Protein AF-A0A392N1N2-F1 (afdb_monomer_lite)

InterPro domains:
  IPR001563 Peptidase S10, serine carboxypeptidase [PF00450] (7-105)
  IPR001563 Peptidase S10, serine carboxypeptidase [PR00724] (65-77)
  IPR001563 Peptidase S10, serine carboxypeptidase [PR00724] (78-88)
  IPR001563 Peptidase S10, serine carboxypeptidase [PTHR11802] (6-100)
  IPR029058 Alpha/Beta hydrolase fold [G3DSA:3.40.50.1820] (6-106)
  IPR029058 Alpha/Beta hydrolase fold [SSF53474] (15-105)

Organism: NCBI:txid97028

Structure (mmCIF, N/CA/C/O backbone):
data_AF-A0A392N1N2-F1
#
_entry.id   AF-A0A392N1N2-F1
#
loop_
_atom_site.group_PDB
_atom_site.id
_atom_site.type_symbol
_atom_site.label_atom_id
_atom_site.label_alt_id
_atom_site.label_comp_id
_atom_site.label_asym_id
_atom_site.label_entity_id
_atom_site.label_seq_id
_atom_site.pdbx_PDB_ins_code
_atom_site.Cartn_x
_atom_site.Cartn_y
_atom_site.Cartn_z
_atom_site.occupancy
_atom_site.B_iso_or_equiv
_atom_site.auth_seq_id
_atom_site.auth_comp_id
_atom_site.auth_asym_id
_atom_site.auth_atom_id
_atom_site.pdbx_PDB_model_num
ATOM 1 N N . MET A 1 1 ? -1.414 -4.250 15.248 1.00 64.31 1 MET A N 1
ATOM 2 C CA . MET A 1 1 ? 0.059 -4.202 15.079 1.00 64.31 1 MET A CA 1
ATOM 3 C C . MET A 1 1 ? 0.367 -3.768 13.652 1.00 64.31 1 MET A C 1
ATOM 5 O O . MET A 1 1 ? -0.448 -4.060 12.784 1.00 64.31 1 MET A O 1
ATOM 9 N N . VAL A 1 2 ? 1.465 -3.041 13.417 1.00 73.38 2 VAL A N 1
ATOM 10 C CA . VAL A 1 2 ? 1.910 -2.658 12.061 1.00 73.38 2 VAL A CA 1
ATOM 11 C C . VAL A 1 2 ? 3.095 -3.531 11.688 1.00 73.38 2 VAL A C 1
ATOM 13 O O . VAL A 1 2 ? 4.034 -3.645 12.476 1.00 73.38 2 VAL A O 1
ATOM 16 N N . PHE A 1 3 ? 3.055 -4.129 10.505 1.00 75.62 3 PHE A N 1
ATOM 17 C CA . PHE A 1 3 ? 4.172 -4.876 9.948 1.00 75.62 3 PHE A CA 1
ATOM 18 C C . PHE A 1 3 ? 4.642 -4.191 8.671 1.00 75.62 3 PHE A C 1
ATOM 20 O O . PHE A 1 3 ? 3.837 -3.854 7.804 1.00 75.62 3 PHE A O 1
ATOM 27 N N . VAL A 1 4 ? 5.954 -4.000 8.579 1.00 79.00 4 VAL A N 1
ATOM 28 C CA . VAL A 1 4 ? 6.637 -3.464 7.403 1.00 79.00 4 VAL A CA 1
ATOM 29 C C . VAL A 1 4 ? 7.523 -4.569 6.873 1.00 79.00 4 VAL A C 1
ATOM 31 O O . VAL A 1 4 ? 8.387 -5.060 7.605 1.00 79.00 4 VAL A O 1
ATOM 34 N N . VAL A 1 5 ? 7.292 -5.004 5.641 1.00 75.62 5 VAL A N 1
ATOM 35 C CA . VAL A 1 5 ? 8.001 -6.159 5.093 1.00 75.62 5 VAL A CA 1
ATOM 36 C C . VAL A 1 5 ? 8.214 -5.969 3.589 1.00 75.62 5 VAL A C 1
ATOM 38 O O . VAL A 1 5 ? 7.482 -5.248 2.919 1.00 75.62 5 VAL A O 1
ATOM 41 N N . TYR A 1 6 ? 9.255 -6.616 3.069 1.00 73.81 6 TYR A N 1
ATOM 42 C CA . TYR A 1 6 ? 9.487 -6.771 1.637 1.00 73.81 6 TYR A CA 1
ATOM 43 C C . TYR A 1 6 ? 9.253 -8.230 1.246 1.00 73.81 6 TYR A C 1
ATOM 45 O O . TYR A 1 6 ? 9.794 -9.129 1.895 1.00 73.81 6 TYR A O 1
ATOM 53 N N . VAL A 1 7 ? 8.505 -8.474 0.170 1.00 77.31 7 VAL A N 1
ATOM 54 C CA . VAL A 1 7 ? 8.373 -9.800 -0.450 1.00 77.31 7 VAL A CA 1
ATOM 55 C C . VAL A 1 7 ? 9.220 -9.820 -1.713 1.00 77.31 7 VAL A C 1
ATOM 57 O O . VAL A 1 7 ? 9.217 -8.889 -2.516 1.00 77.31 7 VAL A O 1
ATOM 60 N N . ARG A 1 8 ? 9.983 -10.899 -1.880 1.00 72.12 8 ARG A N 1
ATOM 61 C CA . ARG A 1 8 ? 10.741 -11.148 -3.102 1.00 72.12 8 ARG A CA 1
ATOM 62 C C . ARG A 1 8 ? 9.843 -11.846 -4.119 1.00 72.12 8 ARG A C 1
ATOM 64 O O . ARG A 1 8 ? 9.326 -12.919 -3.816 1.00 72.12 8 ARG A O 1
ATOM 71 N N . VAL A 1 9 ? 9.748 -11.294 -5.326 1.00 72.25 9 VAL A N 1
ATOM 72 C CA . VAL A 1 9 ? 9.107 -11.971 -6.462 1.00 72.25 9 VAL A CA 1
ATOM 73 C C . VAL A 1 9 ? 10.062 -13.066 -6.942 1.00 72.25 9 VAL A C 1
ATOM 75 O O . VAL A 1 9 ? 11.209 -12.796 -7.296 1.00 72.25 9 VAL A O 1
ATOM 78 N N . LEU A 1 10 ? 9.643 -14.332 -6.841 1.00 58.34 10 LEU A N 1
ATOM 79 C CA . LEU A 1 10 ? 10.546 -15.498 -6.840 1.00 58.34 10 LEU A CA 1
ATOM 80 C C . LEU A 1 10 ? 11.343 -15.693 -8.141 1.00 58.34 10 LEU A C 1
ATOM 82 O O . LEU A 1 10 ? 12.411 -16.308 -8.104 1.00 58.34 10 LEU A O 1
ATOM 86 N N . VAL A 1 11 ? 10.856 -15.156 -9.259 1.00 60.34 11 VAL A N 1
ATOM 87 C CA . VAL A 1 11 ? 11.490 -15.275 -10.583 1.00 60.34 11 VAL A CA 1
ATOM 88 C C . VAL A 1 11 ? 12.406 -14.078 -10.890 1.00 60.34 11 VAL A C 1
ATOM 90 O O . VAL A 1 11 ? 13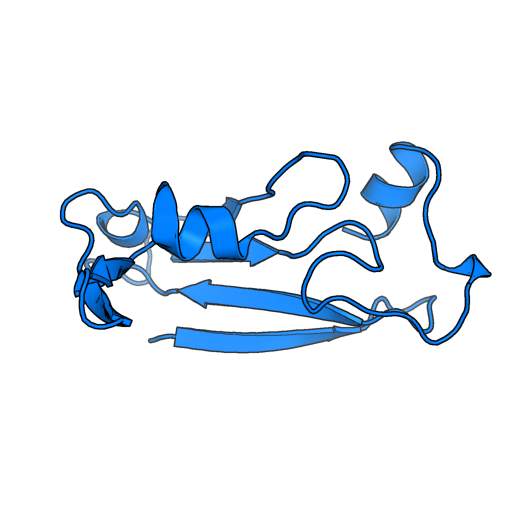.234 -14.143 -11.796 1.00 60.34 11 VAL A O 1
ATOM 93 N N . GLU A 1 12 ? 12.349 -13.019 -10.079 1.00 62.94 12 GLU A N 1
ATOM 94 C CA . GLU A 1 12 ? 12.896 -11.706 -10.422 1.00 62.94 12 GLU A CA 1
ATOM 95 C C . GLU A 1 12 ? 13.924 -11.206 -9.403 1.00 62.94 12 GLU A C 1
ATOM 97 O O . GLU A 1 12 ? 14.098 -11.744 -8.295 1.00 62.94 12 GLU A O 1
ATOM 102 N N . ARG A 1 13 ? 14.653 -10.149 -9.778 1.00 81.06 13 ARG A N 1
ATOM 103 C CA . ARG A 1 13 ? 15.456 -9.364 -8.827 1.00 81.06 13 ARG A CA 1
ATOM 104 C C . ARG A 1 13 ? 14.647 -8.197 -8.258 1.00 81.06 13 ARG A C 1
ATOM 106 O O . ARG A 1 13 ? 15.230 -7.297 -7.650 1.00 81.06 13 ARG A O 1
ATOM 113 N N . CYS A 1 14 ? 13.328 -8.268 -8.412 1.00 85.25 14 CYS A N 1
ATOM 114 C CA . CYS A 1 14 ? 12.341 -7.390 -7.822 1.00 85.25 14 CYS A CA 1
ATOM 115 C C . CYS A 1 14 ? 12.070 -7.731 -6.345 1.00 85.25 14 CYS A C 1
ATOM 117 O O . CYS A 1 14 ? 12.015 -8.897 -5.926 1.00 85.25 14 CYS A O 1
ATOM 119 N N . ARG A 1 15 ? 11.889 -6.681 -5.543 1.00 90.69 15 ARG A N 1
ATOM 120 C CA . ARG A 1 15 ? 11.345 -6.734 -4.187 1.00 90.69 15 ARG A CA 1
ATOM 121 C C . ARG A 1 15 ? 10.163 -5.780 -4.095 1.00 90.69 15 ARG A C 1
ATOM 123 O O . ARG A 1 15 ? 10.342 -4.573 -4.258 1.00 90.69 15 ARG A O 1
ATOM 130 N N . MET A 1 16 ? 8.997 -6.329 -3.773 1.00 91.81 16 MET A N 1
ATOM 131 C CA . MET A 1 16 ? 7.795 -5.549 -3.514 1.00 91.81 16 MET A CA 1
ATOM 132 C C . MET A 1 16 ? 7.727 -5.145 -2.047 1.00 91.81 16 MET A C 1
ATOM 134 O O . MET A 1 16 ? 7.946 -5.967 -1.150 1.00 91.81 16 MET A O 1
ATOM 138 N N . PHE A 1 17 ? 7.434 -3.874 -1.813 1.00 94.06 17 PHE A N 1
ATOM 139 C CA . PHE A 1 17 ? 7.184 -3.315 -0.499 1.00 94.06 17 PHE A CA 1
ATOM 140 C C . PHE A 1 17 ? 5.704 -3.421 -0.146 1.00 94.06 17 PHE A C 1
ATOM 142 O O . PHE A 1 17 ? 4.830 -3.201 -0.989 1.00 94.06 17 PHE A O 1
ATOM 149 N N . TYR A 1 18 ? 5.424 -3.749 1.114 1.00 94.06 18 TYR A N 1
ATOM 150 C CA . TYR A 1 18 ? 4.066 -3.723 1.624 1.00 94.06 18 TYR A CA 1
ATOM 151 C C . TYR A 1 18 ? 3.988 -3.301 3.086 1.00 94.06 18 TYR A C 1
ATOM 153 O O . TYR A 1 18 ? 4.869 -3.573 3.913 1.00 94.06 18 TYR A O 1
ATOM 161 N N . LEU A 1 19 ? 2.856 -2.681 3.405 1.00 95.19 19 LEU A N 1
ATOM 162 C CA . LEU A 1 19 ? 2.449 -2.346 4.760 1.00 95.19 19 LEU A CA 1
ATOM 163 C C . LEU A 1 19 ? 1.221 -3.163 5.127 1.00 95.19 19 LEU A C 1
ATOM 165 O O . LEU A 1 19 ? 0.195 -3.101 4.450 1.00 95.19 19 LEU A O 1
ATOM 169 N N . PHE A 1 20 ? 1.322 -3.902 6.228 1.00 96.25 20 PHE A N 1
ATOM 170 C CA . PHE A 1 20 ? 0.198 -4.642 6.781 1.00 96.25 20 PHE A CA 1
ATOM 171 C C . PHE A 1 20 ? -0.240 -4.048 8.120 1.00 96.25 20 PHE A C 1
ATOM 173 O O . PHE A 1 20 ? 0.556 -3.900 9.054 1.00 96.25 20 PHE A O 1
ATOM 180 N N . PHE A 1 21 ? -1.529 -3.743 8.217 1.00 95.75 21 PHE A N 1
ATOM 181 C CA . PHE A 1 21 ? -2.180 -3.226 9.411 1.00 95.75 21 PHE A CA 1
ATOM 182 C C . PHE A 1 21 ? -3.244 -4.217 9.867 1.00 95.75 21 PHE A C 1
ATOM 184 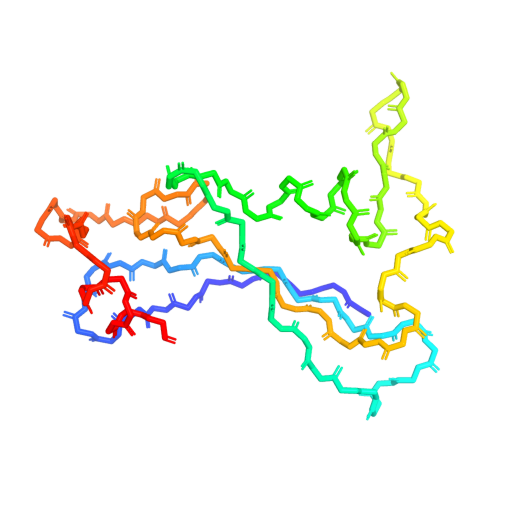O O . PHE A 1 21 ? -4.204 -4.488 9.149 1.00 95.75 21 PHE A O 1
ATOM 191 N N . GLU A 1 22 ? -3.093 -4.751 11.078 1.00 96.19 22 GLU A N 1
ATOM 192 C CA . GLU A 1 22 ? -4.163 -5.551 11.679 1.00 96.19 22 GLU A CA 1
ATOM 193 C C . GLU A 1 22 ? -5.399 -4.689 11.970 1.00 96.19 22 GLU A C 1
ATOM 195 O O . GLU A 1 22 ? -5.260 -3.528 12.368 1.00 96.19 22 GLU A O 1
ATOM 200 N N . SER A 1 23 ? -6.586 -5.295 11.879 1.00 96.75 23 SER A N 1
ATOM 201 C CA . SER A 1 23 ? -7.830 -4.658 12.315 1.00 96.75 23 SER A CA 1
ATOM 202 C C . SER A 1 23 ? -7.725 -4.194 13.771 1.00 96.75 23 SER A C 1
ATOM 204 O O . SER A 1 23 ? -7.259 -4.928 14.652 1.00 96.75 23 SER A O 1
ATOM 206 N N . ARG A 1 24 ? -8.196 -2.972 14.035 1.00 93.75 24 ARG A N 1
ATOM 207 C CA . ARG A 1 24 ? -8.274 -2.370 15.374 1.00 93.75 24 ARG A CA 1
ATOM 208 C C . ARG A 1 24 ? -9.260 -3.087 16.283 1.00 93.75 24 ARG A C 1
ATOM 210 O O . ARG A 1 24 ? -9.041 -3.121 17.491 1.00 93.75 24 ARG A O 1
ATOM 217 N N . ASN A 1 25 ? -10.340 -3.619 15.717 1.00 94.81 25 ASN A N 1
ATOM 218 C CA . ASN A 1 25 ? -11.438 -4.179 16.497 1.00 94.81 25 ASN A CA 1
ATOM 219 C C . ASN A 1 25 ? -11.313 -5.694 16.648 1.00 94.81 25 ASN A C 1
ATOM 221 O O . ASN A 1 25 ? -11.533 -6.219 17.740 1.00 94.81 25 ASN A O 1
ATOM 225 N N . ASN A 1 26 ? -10.952 -6.408 15.579 1.00 95.25 26 ASN A N 1
ATOM 226 C CA . ASN A 1 26 ? -10.882 -7.861 15.612 1.00 95.25 26 ASN A CA 1
ATOM 227 C C . ASN A 1 26 ? -9.910 -8.417 14.567 1.00 95.25 26 ASN A C 1
ATOM 229 O O . ASN A 1 26 ? -10.139 -8.341 13.368 1.00 95.25 26 ASN A O 1
ATOM 233 N N . LYS A 1 27 ? -8.861 -9.109 15.020 1.00 93.38 27 LYS A N 1
ATOM 234 C CA . LYS A 1 27 ? -7.860 -9.730 14.134 1.00 93.38 27 LYS A CA 1
ATOM 235 C C . LYS A 1 27 ? -8.434 -10.774 13.165 1.00 93.38 27 LYS A C 1
ATOM 237 O O . LYS A 1 27 ? -7.768 -11.113 12.193 1.00 93.38 27 LYS A O 1
ATOM 242 N N . LYS A 1 28 ? -9.638 -11.296 13.428 1.00 96.75 28 LYS A N 1
ATOM 243 C CA . LYS A 1 28 ? -10.346 -12.247 12.553 1.00 96.75 28 LYS A CA 1
ATOM 244 C C . LYS A 1 28 ? -11.146 -11.578 11.429 1.00 96.75 28 LYS A C 1
ATOM 246 O O . LYS A 1 28 ? -11.772 -12.291 10.650 1.00 96.75 28 LYS A O 1
ATOM 251 N N . ASP A 1 29 ? -11.158 -10.249 11.369 1.00 97.75 29 ASP A N 1
ATOM 252 C CA . ASP A 1 29 ? -11.778 -9.499 10.279 1.00 97.75 29 ASP A CA 1
ATOM 253 C C . ASP A 1 29 ? -11.132 -9.850 8.921 1.00 97.75 29 ASP A C 1
ATOM 255 O O . ASP A 1 29 ? -9.989 -10.321 8.880 1.00 97.75 29 ASP A O 1
ATOM 259 N N . PRO A 1 30 ? -11.836 -9.654 7.791 1.00 98.12 30 PRO A N 1
ATOM 260 C CA . PRO A 1 30 ? -11.305 -10.001 6.475 1.00 98.12 30 PRO A CA 1
ATOM 261 C C . PRO A 1 30 ? -10.022 -9.232 6.145 1.00 98.12 30 PRO A C 1
ATOM 263 O O . PRO A 1 30 ? -9.808 -8.114 6.617 1.00 98.12 30 PRO A O 1
ATOM 266 N N . VAL A 1 31 ? -9.180 -9.832 5.302 1.00 97.69 31 VAL A N 1
ATOM 267 C CA . VAL A 1 31 ? -8.024 -9.148 4.715 1.00 97.69 31 VAL A CA 1
ATOM 268 C C . VAL A 1 31 ? -8.474 -8.413 3.457 1.00 97.69 31 VAL A C 1
ATOM 270 O O . VAL A 1 31 ? -9.104 -9.007 2.584 1.00 97.69 31 VAL A O 1
ATOM 273 N N . VAL A 1 32 ? -8.135 -7.133 3.365 1.00 97.81 32 VAL A N 1
ATOM 274 C CA . VAL A 1 32 ? -8.355 -6.289 2.190 1.00 97.81 32 VAL A CA 1
ATOM 275 C C . VAL A 1 32 ? -6.996 -5.891 1.632 1.00 97.81 32 VAL A C 1
ATOM 277 O O . VAL A 1 32 ? -6.159 -5.349 2.354 1.00 97.81 32 VAL A O 1
ATOM 280 N N . ILE A 1 33 ? -6.790 -6.159 0.344 1.00 96.81 33 ILE A N 1
ATOM 281 C CA . ILE A 1 33 ? -5.626 -5.681 -0.404 1.00 96.81 33 ILE A CA 1
ATOM 282 C C . ILE A 1 33 ? -6.007 -4.357 -1.060 1.00 96.81 33 ILE A C 1
ATOM 284 O O . ILE A 1 33 ? -7.055 -4.268 -1.702 1.00 96.81 33 ILE A O 1
ATOM 288 N N . TRP A 1 34 ? -5.170 -3.338 -0.891 1.00 97.25 34 TRP A N 1
ATOM 289 C CA . TRP A 1 34 ? -5.334 -2.040 -1.531 1.00 97.25 34 TRP A CA 1
ATOM 290 C C . TRP A 1 34 ? -4.181 -1.754 -2.487 1.00 97.25 34 TRP A C 1
ATOM 292 O O . TRP A 1 34 ? -3.013 -1.855 -2.102 1.00 97.25 34 TRP A O 1
ATOM 302 N N . LEU A 1 35 ? -4.536 -1.365 -3.712 1.00 96.50 35 LEU A N 1
ATOM 303 C CA . LEU A 1 35 ? -3.613 -1.053 -4.796 1.00 96.50 35 LEU A CA 1
ATOM 304 C C . LEU A 1 35 ? -3.923 0.353 -5.315 1.00 96.50 35 LEU A C 1
ATOM 306 O O . LEU A 1 35 ? -4.991 0.588 -5.884 1.00 96.50 35 LEU A O 1
ATOM 310 N N . THR A 1 36 ? -2.996 1.287 -5.123 1.00 96.69 36 THR A N 1
ATOM 311 C CA . THR A 1 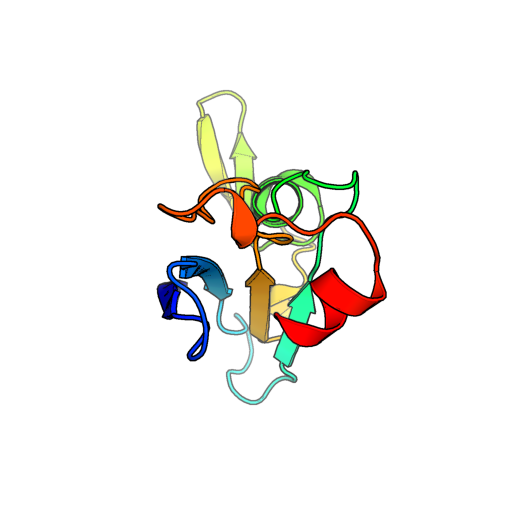36 ? -3.094 2.615 -5.738 1.00 96.69 36 THR A CA 1
ATOM 312 C C . THR A 1 36 ? -2.744 2.536 -7.230 1.00 96.69 36 THR A C 1
ATOM 314 O O . THR A 1 36 ? -1.932 1.714 -7.650 1.00 96.69 36 THR A O 1
ATOM 317 N N . GLY A 1 37 ? -3.412 3.362 -8.043 1.00 93.75 37 GLY A N 1
ATOM 318 C CA . GLY A 1 37 ? -3.246 3.403 -9.500 1.00 93.75 37 GLY A CA 1
ATOM 319 C C . GLY A 1 37 ? -2.109 4.317 -9.981 1.00 93.75 37 GLY A C 1
ATOM 320 O O . GLY A 1 37 ? -1.006 4.318 -9.443 1.00 93.75 37 GLY A O 1
ATOM 321 N N . GLY A 1 38 ? -2.378 5.103 -11.028 1.00 92.19 38 GLY A N 1
ATOM 322 C CA . GLY A 1 38 ? -1.416 6.023 -11.646 1.00 92.19 38 GLY A CA 1
ATOM 323 C C . GLY A 1 38 ? -1.326 5.808 -13.156 1.00 92.19 38 GLY A C 1
ATOM 324 O O . GLY A 1 38 ? -2.001 6.539 -13.887 1.00 92.19 38 GLY A O 1
ATOM 325 N N . PRO A 1 39 ? -0.555 4.811 -13.639 1.00 89.56 39 PRO A N 1
ATOM 326 C CA . PRO A 1 39 ? 0.219 3.788 -12.907 1.00 89.56 39 PRO A CA 1
ATOM 327 C C . PRO A 1 39 ? 1.473 4.332 -12.198 1.00 89.56 39 PRO A C 1
ATOM 329 O O . PRO A 1 39 ? 2.032 5.347 -12.610 1.00 89.56 39 PRO A O 1
ATOM 332 N N . GLY A 1 40 ? 1.931 3.645 -11.145 1.00 91.00 40 GLY A N 1
ATOM 333 C CA . GLY A 1 40 ? 3.189 3.956 -10.454 1.00 91.00 40 GLY A CA 1
ATOM 334 C C . GLY A 1 40 ? 3.082 4.901 -9.252 1.00 91.00 40 GLY A C 1
ATOM 335 O O . GLY A 1 40 ? 4.103 5.393 -8.765 1.00 91.00 40 GLY A O 1
ATOM 336 N N . CYS A 1 41 ? 1.873 5.188 -8.763 1.00 94.62 41 CYS A N 1
ATOM 337 C CA . CYS A 1 41 ? 1.692 5.900 -7.500 1.00 94.62 41 CYS A CA 1
ATOM 338 C C . CYS A 1 41 ? 1.740 4.914 -6.330 1.00 94.62 41 CYS A C 1
ATOM 340 O O . CYS A 1 41 ? 1.112 3.861 -6.376 1.00 94.62 41 CYS A O 1
ATOM 342 N N . SER A 1 42 ? 2.460 5.271 -5.267 1.00 95.81 42 SER A N 1
ATOM 343 C CA . SER A 1 42 ? 2.634 4.366 -4.135 1.00 95.81 42 SER A CA 1
ATOM 344 C C . SER A 1 42 ? 1.374 4.248 -3.277 1.00 95.81 42 SER A C 1
ATOM 346 O O . SER A 1 42 ? 0.561 5.178 -3.158 1.00 95.81 42 SER A O 1
ATOM 348 N N . SER A 1 43 ? 1.195 3.077 -2.679 1.00 96.69 43 SER A N 1
ATOM 349 C CA . SER A 1 43 ? 0.027 2.752 -1.869 1.00 96.69 43 SER A CA 1
ATOM 350 C C . SER A 1 43 ? 0.064 3.421 -0.494 1.00 96.69 43 SER A C 1
ATOM 352 O O . SER A 1 43 ? -0.978 3.527 0.155 1.00 96.69 43 SER A O 1
ATOM 354 N N . GLU A 1 44 ? 1.197 3.995 -0.066 1.00 94.94 44 GLU A N 1
ATOM 355 C CA . GLU A 1 44 ? 1.249 4.862 1.121 1.00 94.94 44 GLU A CA 1
ATOM 356 C C . GLU A 1 44 ? 0.380 6.113 0.978 1.00 94.94 44 GLU A C 1
ATOM 358 O O . GLU A 1 44 ? -0.066 6.664 1.988 1.00 94.94 44 GLU A O 1
ATOM 363 N N . LEU A 1 45 ? 0.085 6.554 -0.250 1.00 95.38 45 LEU A N 1
ATOM 364 C CA . LEU A 1 45 ? -0.875 7.634 -0.464 1.00 95.38 45 LEU A CA 1
ATOM 365 C C . LEU A 1 45 ? -2.218 7.277 0.182 1.00 95.38 45 LEU A C 1
ATOM 367 O O . LEU A 1 45 ? -2.750 8.062 0.968 1.00 95.38 45 LEU A O 1
ATOM 371 N N . ALA A 1 46 ? -2.707 6.060 -0.049 1.00 96.31 46 ALA A N 1
ATOM 372 C CA . ALA A 1 46 ? -3.954 5.586 0.531 1.00 96.31 46 ALA A CA 1
ATOM 373 C C . ALA A 1 46 ? -3.863 5.391 2.049 1.00 96.31 46 ALA A C 1
ATOM 375 O O . ALA A 1 46 ? -4.815 5.697 2.777 1.00 96.31 46 ALA A O 1
ATOM 376 N N . VAL A 1 47 ? -2.689 4.964 2.537 1.00 96.25 47 VAL A N 1
ATOM 377 C CA . VAL A 1 47 ? -2.407 4.808 3.974 1.00 96.25 47 VAL A CA 1
ATOM 378 C C . VAL A 1 47 ? -2.616 6.117 4.737 1.00 96.25 47 VAL A C 1
ATOM 380 O O . VAL A 1 47 ? -3.120 6.083 5.861 1.00 96.25 47 VAL A O 1
ATOM 383 N N . PHE A 1 48 ? -2.232 7.256 4.154 1.00 95.56 48 PHE A N 1
ATOM 384 C CA . PHE A 1 48 ? -2.219 8.545 4.856 1.00 95.56 48 PHE A CA 1
ATOM 385 C C . PHE A 1 48 ? -3.311 9.530 4.429 1.00 95.56 48 PHE A C 1
ATOM 387 O O . PHE A 1 48 ? -3.642 10.432 5.204 1.00 95.56 48 PHE A O 1
ATOM 394 N N . TYR A 1 49 ? -3.863 9.392 3.222 1.00 94.69 49 TYR A N 1
ATOM 395 C CA . TYR A 1 49 ? -4.792 10.371 2.647 1.00 94.69 49 TYR A CA 1
ATOM 396 C C . TYR A 1 49 ? -6.169 9.806 2.289 1.00 94.69 49 TYR A C 1
ATOM 398 O O . TYR A 1 49 ? -7.089 10.597 2.081 1.00 94.69 49 TYR A O 1
ATOM 406 N N . GLU A 1 50 ? -6.349 8.483 2.274 1.00 96.19 50 GLU A N 1
ATOM 407 C CA . GLU A 1 50 ? -7.618 7.858 1.883 1.00 96.19 50 GLU A CA 1
ATOM 408 C C . GLU A 1 50 ? -8.217 7.020 3.024 1.00 96.19 50 GLU A C 1
ATOM 410 O O . GLU A 1 50 ? -8.856 7.551 3.940 1.00 96.19 50 GLU A O 1
ATOM 415 N N . ASN A 1 51 ? -8.036 5.702 2.971 1.00 97.50 51 ASN A N 1
ATOM 416 C CA . ASN A 1 51 ? -8.724 4.725 3.813 1.00 97.50 51 ASN A CA 1
ATOM 417 C C . ASN A 1 51 ? -7.829 4.084 4.880 1.00 97.50 51 ASN A C 1
ATOM 419 O O . ASN A 1 51 ? -8.300 3.247 5.657 1.00 97.50 51 ASN A O 1
ATOM 423 N N . GLY A 1 52 ? -6.565 4.492 4.951 1.00 96.69 52 GLY A N 1
ATOM 424 C CA . GLY A 1 52 ? -5.633 3.976 5.930 1.00 96.69 52 GLY A CA 1
ATOM 425 C C . GLY A 1 52 ? -5.927 4.376 7.375 1.00 96.69 52 GLY A C 1
ATOM 426 O O . GLY A 1 52 ? -6.802 5.202 7.666 1.00 96.69 52 GLY A O 1
ATOM 427 N N . PRO A 1 53 ? -5.188 3.764 8.313 1.00 96.00 53 PRO A N 1
ATOM 428 C CA . PRO A 1 53 ? -5.383 3.943 9.750 1.00 96.00 53 PRO A CA 1
ATOM 429 C C . PRO A 1 53 ? -4.989 5.335 10.247 1.00 96.00 53 PRO A C 1
ATOM 431 O O . PRO A 1 53 ? -5.435 5.745 11.322 1.00 96.00 53 PRO A O 1
ATOM 434 N N . PHE A 1 54 ? -4.166 6.067 9.493 1.00 95.62 54 PHE A N 1
ATOM 435 C CA . PHE A 1 54 ? -3.579 7.328 9.927 1.00 95.62 54 PHE A CA 1
ATOM 436 C C . PHE A 1 54 ? -3.846 8.460 8.938 1.00 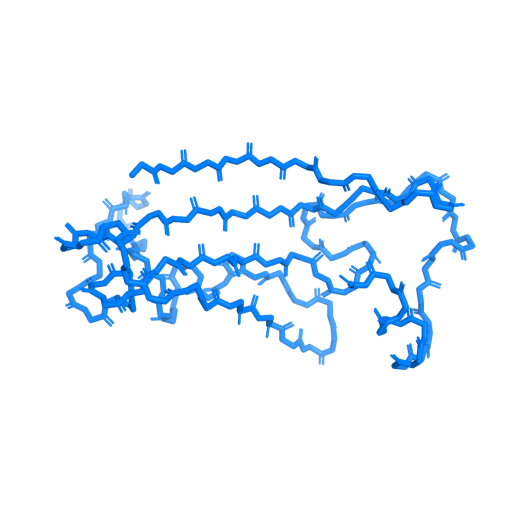95.62 54 PHE A C 1
ATOM 438 O O . PHE A 1 54 ? -4.064 8.243 7.754 1.00 95.62 54 PHE A O 1
ATOM 445 N N . LYS A 1 55 ? -3.791 9.688 9.447 1.00 94.94 55 LYS A N 1
ATOM 446 C CA . LYS A 1 55 ? -3.656 10.920 8.672 1.00 94.94 55 LYS A CA 1
ATOM 447 C C . LYS A 1 55 ? -2.404 11.653 9.127 1.00 94.94 55 LYS A C 1
ATOM 449 O O . LYS A 1 55 ? -1.992 11.519 10.281 1.00 94.94 55 LYS A O 1
ATOM 454 N N . ILE A 1 56 ? -1.830 12.453 8.239 1.00 95.06 56 ILE A N 1
ATOM 455 C CA . ILE A 1 56 ? -0.716 13.342 8.573 1.00 95.06 56 ILE A CA 1
ATOM 456 C C . ILE A 1 56 ? -1.300 14.700 8.976 1.00 95.06 56 ILE A C 1
ATOM 458 O O . ILE A 1 56 ? -1.987 15.348 8.189 1.00 95.06 56 ILE A O 1
ATOM 462 N N . ALA A 1 57 ? -1.065 15.123 10.218 1.00 94.75 57 ALA A N 1
ATOM 463 C CA . ALA A 1 57 ? -1.471 16.442 10.701 1.00 94.75 57 ALA A CA 1
ATOM 464 C C . ALA A 1 57 ? -0.507 17.543 10.218 1.00 94.75 57 ALA A C 1
ATOM 466 O O . ALA A 1 57 ? 0.611 17.266 9.791 1.00 94.75 57 ALA A O 1
ATOM 467 N N . ASN A 1 58 ? -0.899 18.817 10.349 1.00 95.25 58 ASN A N 1
ATOM 468 C CA . ASN A 1 58 ? -0.093 19.965 9.890 1.00 95.25 58 ASN A CA 1
ATOM 469 C C . ASN A 1 58 ? 1.310 20.038 10.523 1.00 95.25 58 ASN A C 1
ATOM 471 O O . ASN A 1 58 ? 2.221 20.622 9.949 1.00 95.25 58 ASN A O 1
ATOM 475 N N . ASN A 1 59 ? 1.485 19.455 11.711 1.00 96.50 59 ASN A N 1
ATOM 476 C CA . ASN A 1 59 ? 2.769 19.350 12.409 1.00 96.50 59 ASN A CA 1
ATOM 477 C C . ASN A 1 59 ? 3.567 18.084 12.031 1.00 96.50 59 ASN A C 1
ATOM 479 O O . ASN A 1 59 ? 4.495 17.723 12.750 1.00 96.50 59 ASN A O 1
ATOM 483 N N . LEU A 1 60 ? 3.173 17.387 10.961 1.00 94.31 60 LEU A N 1
ATOM 484 C CA . LEU A 1 60 ? 3.748 16.128 10.477 1.00 94.31 60 LEU A CA 1
ATOM 485 C C . LEU A 1 60 ? 3.621 14.939 11.444 1.00 94.31 60 LEU A C 1
ATOM 487 O O . LEU A 1 60 ? 4.248 13.902 11.237 1.00 94.31 60 LEU A O 1
ATOM 491 N N . SER A 1 61 ? 2.797 15.053 12.488 1.00 95.69 61 SER A N 1
ATOM 492 C CA . SER A 1 61 ? 2.475 13.919 13.357 1.00 95.69 61 SER A CA 1
ATOM 493 C C . SER A 1 61 ? 1.425 13.003 12.723 1.00 95.69 61 SER A C 1
ATOM 495 O O . SER A 1 61 ? 0.564 13.452 11.961 1.00 95.69 61 SER A O 1
ATOM 497 N N . LEU A 1 62 ? 1.485 11.713 13.063 1.00 94.38 62 LEU A N 1
ATOM 498 C CA . LEU A 1 62 ? 0.448 10.752 12.701 1.00 94.38 62 LEU A CA 1
ATOM 499 C C . LEU A 1 62 ? -0.718 10.855 13.684 1.00 94.38 62 LEU A C 1
ATOM 501 O O . LEU A 1 62 ? -0.536 10.736 14.897 1.00 94.38 62 LEU A O 1
ATOM 505 N N . VAL A 1 63 ? -1.924 11.029 13.153 1.00 95.81 63 VAL A N 1
ATOM 506 C CA . VAL A 1 63 ? -3.173 11.015 13.921 1.00 95.81 63 VAL A CA 1
ATOM 507 C C . VAL A 1 63 ? -4.085 9.913 13.406 1.00 95.81 63 VAL A C 1
ATOM 509 O O . VAL A 1 63 ? -4.064 9.586 12.223 1.00 95.81 63 VAL A O 1
ATOM 512 N N . TRP A 1 64 ? -4.892 9.318 14.282 1.00 95.25 64 TRP A N 1
ATOM 513 C CA . TRP A 1 64 ? -5.812 8.255 13.878 1.00 95.25 64 TRP A CA 1
ATOM 514 C C . TRP A 1 64 ? -6.855 8.756 12.879 1.00 95.25 64 TRP A C 1
ATOM 516 O O . TRP A 1 64 ? -7.497 9.785 13.088 1.00 95.25 64 TRP A O 1
ATOM 526 N N . ASN A 1 65 ? -7.083 7.973 11.827 1.00 96.38 65 ASN A N 1
ATOM 527 C CA . ASN A 1 65 ? -8.220 8.156 10.944 1.00 96.38 65 ASN A CA 1
ATOM 528 C C . ASN A 1 65 ? -9.479 7.594 11.622 1.00 96.38 65 ASN A C 1
ATOM 530 O O . ASN A 1 65 ? -9.606 6.384 11.857 1.00 96.38 65 ASN A O 1
ATOM 534 N N . GLU A 1 66 ? -10.427 8.473 11.942 1.00 96.00 66 GLU A N 1
ATOM 535 C CA . GLU A 1 66 ? -11.719 8.083 12.511 1.00 96.00 66 GLU A CA 1
ATOM 536 C C . GLU A 1 66 ? -12.534 7.205 11.548 1.00 96.00 66 GLU A C 1
ATOM 538 O O . GLU A 1 66 ? -13.323 6.380 11.999 1.00 96.00 66 GLU A O 1
ATOM 543 N N . TYR A 1 67 ? -12.284 7.290 10.243 1.00 96.25 67 TYR A N 1
ATOM 544 C CA . TYR A 1 67 ? -12.990 6.519 9.215 1.00 96.25 67 TYR A CA 1
ATOM 545 C C . TYR A 1 67 ? -12.075 5.518 8.494 1.00 96.25 67 TYR A C 1
ATOM 547 O O . TYR A 1 67 ? -12.389 5.073 7.393 1.00 96.25 67 TYR A O 1
ATOM 555 N N . GLY A 1 68 ? -10.941 5.164 9.113 1.00 97.12 68 GLY A N 1
ATOM 556 C CA . GLY A 1 68 ? -10.014 4.171 8.570 1.00 97.12 68 GLY A CA 1
ATOM 557 C C . GLY A 1 68 ? -10.668 2.795 8.432 1.00 97.12 68 GLY A C 1
ATOM 558 O O . GLY A 1 68 ? -11.415 2.353 9.313 1.00 97.12 68 GLY A O 1
ATOM 559 N N . TRP A 1 69 ? -10.385 2.108 7.326 1.00 97.88 69 TRP A N 1
ATOM 560 C CA . TRP A 1 69 ? -10.941 0.781 7.030 1.00 97.88 69 TRP A CA 1
ATOM 561 C C . TRP A 1 69 ? -10.390 -0.314 7.951 1.00 97.88 69 TRP A C 1
ATOM 563 O O . TRP A 1 69 ? -11.001 -1.373 8.103 1.00 97.88 69 TRP A O 1
ATOM 573 N N . ASP A 1 70 ? -9.303 -0.023 8.664 1.00 96.56 70 ASP A N 1
ATOM 574 C CA . ASP A 1 70 ? -8.720 -0.874 9.701 1.00 96.56 70 ASP A CA 1
ATOM 575 C C . ASP A 1 70 ? -9.669 -1.103 10.892 1.00 96.56 70 ASP A C 1
ATOM 577 O O . ASP A 1 70 ? -9.402 -1.938 11.746 1.00 96.56 70 ASP A O 1
A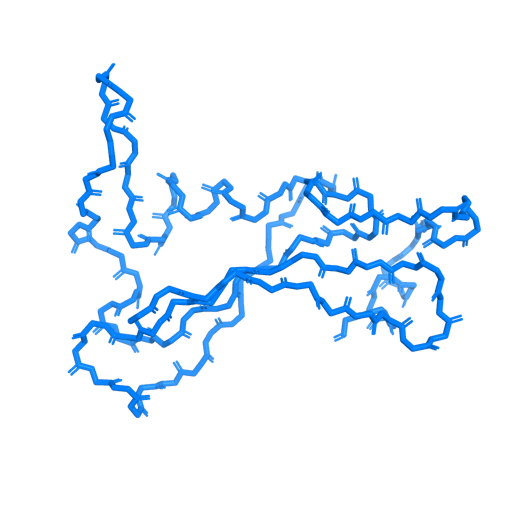TOM 581 N N . LYS A 1 71 ? -10.801 -0.394 10.988 1.00 97.00 71 LYS A N 1
ATOM 582 C CA . LYS A 1 71 ? -11.839 -0.693 11.991 1.00 97.00 71 LYS A CA 1
ATOM 583 C C . LYS A 1 71 ? -12.589 -2.002 11.729 1.00 97.00 71 LYS A C 1
ATOM 585 O O . LYS A 1 71 ? -13.220 -2.510 12.652 1.00 97.00 71 LYS A O 1
ATOM 590 N N . VAL A 1 72 ? -12.590 -2.497 10.495 1.00 97.50 72 VAL A N 1
ATOM 591 C CA . VAL A 1 72 ? -13.396 -3.662 10.079 1.00 97.50 72 VAL A CA 1
ATOM 592 C C . VAL A 1 72 ? -12.638 -4.612 9.150 1.00 97.50 72 VAL A C 1
ATOM 594 O O . VAL A 1 72 ? -13.234 -5.514 8.566 1.00 97.50 72 VAL A O 1
ATOM 597 N N . SER A 1 73 ? -11.336 -4.392 8.961 1.00 97.69 73 SER A N 1
ATOM 598 C CA . SER A 1 73 ? -10.502 -5.200 8.074 1.00 97.69 73 SER A CA 1
ATOM 599 C C . SER A 1 73 ? -9.040 -5.179 8.502 1.00 97.69 73 SER A C 1
ATOM 601 O O . SER A 1 73 ? -8.556 -4.216 9.095 1.00 97.69 73 SER A O 1
ATOM 603 N N . ASN A 1 74 ? -8.335 -6.261 8.195 1.00 97.56 74 ASN A N 1
ATOM 604 C CA . ASN A 1 74 ? -6.883 -6.271 8.146 1.00 97.56 74 ASN A CA 1
ATOM 605 C C . ASN A 1 74 ? -6.465 -5.723 6.772 1.00 97.56 74 ASN A C 1
ATOM 607 O O . ASN A 1 74 ? -6.918 -6.238 5.753 1.00 97.56 74 ASN A O 1
ATOM 611 N N . LEU A 1 75 ? -5.624 -4.697 6.714 1.00 97.25 75 LEU A N 1
ATOM 612 C CA . LEU A 1 75 ? -5.287 -4.014 5.462 1.00 97.25 75 LEU A CA 1
ATOM 613 C C . LEU A 1 75 ? -3.872 -4.350 5.003 1.00 97.25 75 LEU A C 1
ATOM 615 O O . LEU A 1 75 ? -2.932 -4.239 5.790 1.00 97.25 75 LEU A O 1
ATOM 619 N N . LEU A 1 76 ? -3.726 -4.695 3.725 1.00 96.75 76 LEU A N 1
ATOM 620 C CA . LEU A 1 76 ? -2.453 -4.892 3.039 1.00 96.75 76 LEU A CA 1
ATOM 621 C C . LEU A 1 76 ? -2.323 -3.876 1.898 1.00 96.75 76 LEU A C 1
ATOM 623 O O . LEU A 1 76 ? -3.037 -3.966 0.903 1.00 96.75 76 LEU A O 1
ATOM 627 N N . TYR A 1 77 ? -1.405 -2.928 2.039 1.00 97.06 77 TYR A N 1
ATOM 628 C CA . TYR A 1 77 ? -1.066 -1.951 1.003 1.00 97.06 77 TYR A CA 1
ATOM 629 C C . TYR A 1 77 ? 0.171 -2.436 0.264 1.00 97.06 77 TYR A C 1
ATOM 631 O O . TYR A 1 77 ? 1.164 -2.756 0.919 1.00 97.06 77 TYR A O 1
ATOM 639 N N . VAL A 1 78 ? 0.111 -2.495 -1.066 1.00 95.94 78 VAL A N 1
ATOM 640 C CA . VAL A 1 78 ? 1.215 -2.996 -1.898 1.00 95.94 78 VAL A CA 1
ATOM 641 C C . VAL A 1 78 ? 1.646 -1.920 -2.878 1.00 95.94 78 VAL A C 1
ATOM 643 O O . VAL A 1 78 ? 0.824 -1.376 -3.616 1.00 95.94 78 VAL A O 1
ATOM 646 N N . ASP A 1 79 ? 2.940 -1.633 -2.898 1.00 96.19 79 ASP A N 1
ATOM 647 C CA . ASP A 1 79 ? 3.534 -0.768 -3.907 1.00 96.19 79 ASP A CA 1
ATOM 648 C C . ASP A 1 79 ? 3.757 -1.553 -5.196 1.00 96.19 79 ASP A C 1
ATOM 650 O O . ASP A 1 79 ? 4.662 -2.386 -5.288 1.00 96.19 79 ASP A O 1
ATOM 654 N N . GLN A 1 80 ? 2.925 -1.279 -6.194 1.00 94.19 80 GLN A N 1
ATOM 655 C CA . GLN A 1 80 ? 2.955 -1.936 -7.495 1.00 94.19 80 GLN A CA 1
ATOM 656 C C . GLN A 1 80 ? 2.723 -0.913 -8.615 1.00 94.19 80 GLN A C 1
ATOM 658 O O . GLN A 1 80 ? 2.030 0.082 -8.385 1.00 94.19 80 GLN A O 1
ATOM 663 N N . PRO A 1 81 ? 3.266 -1.142 -9.823 1.00 94.75 81 PRO A N 1
ATOM 664 C CA . PRO A 1 81 ? 4.148 -2.249 -10.219 1.00 94.75 81 PRO A CA 1
ATOM 665 C C . PRO A 1 81 ? 5.597 -2.080 -9.723 1.00 94.75 81 PRO A C 1
ATOM 667 O O . PRO A 1 81 ? 5.919 -1.108 -9.035 1.00 94.75 81 PRO A O 1
ATOM 670 N N . THR A 1 82 ? 6.491 -3.009 -10.080 1.00 92.50 82 THR A N 1
ATOM 671 C CA . THR A 1 82 ? 7.938 -2.924 -9.805 1.00 92.50 82 THR A CA 1
ATOM 672 C C . THR A 1 82 ? 8.506 -1.538 -10.147 1.00 92.50 82 THR A C 1
ATOM 674 O O . THR A 1 82 ? 8.388 -1.078 -11.280 1.00 92.50 82 THR A O 1
ATOM 677 N N . GLY A 1 83 ? 9.150 -0.883 -9.173 1.00 91.75 83 GLY A N 1
ATOM 678 C CA . GLY A 1 83 ? 9.671 0.488 -9.296 1.00 91.75 83 GLY A CA 1
ATOM 679 C C . GLY A 1 83 ? 8.774 1.576 -8.688 1.00 91.75 83 GLY A C 1
ATOM 680 O O . GLY A 1 83 ? 9.160 2.743 -8.678 1.00 91.75 83 GLY A O 1
ATOM 681 N N . THR A 1 84 ? 7.598 1.209 -8.178 1.00 95.38 84 THR A N 1
ATOM 682 C CA . THR A 1 84 ? 6.662 2.120 -7.503 1.00 95.38 84 THR A CA 1
ATOM 683 C C . THR A 1 84 ? 7.031 2.316 -6.040 1.00 95.38 84 THR A C 1
ATOM 685 O O . THR A 1 84 ? 7.273 1.339 -5.340 1.00 95.38 84 THR A O 1
ATOM 688 N N . GLY A 1 85 ? 7.024 3.564 -5.560 1.00 94.56 85 GLY A N 1
ATOM 689 C CA . GLY A 1 85 ? 7.242 3.878 -4.145 1.00 94.56 85 GLY A CA 1
ATOM 690 C C . GLY A 1 85 ? 8.537 3.279 -3.592 1.00 94.56 85 GLY A C 1
ATOM 691 O O . GLY A 1 85 ? 9.630 3.644 -4.028 1.00 94.56 85 GLY A O 1
ATOM 692 N N . PHE A 1 86 ? 8.413 2.371 -2.626 1.00 95.00 86 PHE A N 1
ATOM 693 C CA . PHE A 1 86 ? 9.539 1.644 -2.035 1.00 95.00 86 PHE A CA 1
ATOM 694 C C . PHE A 1 86 ? 9.825 0.288 -2.702 1.00 95.00 86 PHE A C 1
ATOM 696 O O . PHE A 1 86 ? 10.847 -0.333 -2.394 1.00 95.00 86 PHE A O 1
ATOM 703 N N . SER A 1 87 ? 8.974 -0.180 -3.618 1.00 94.38 87 SER A N 1
ATOM 704 C CA . SER A 1 87 ? 9.240 -1.371 -4.432 1.00 94.38 87 SER A CA 1
ATOM 705 C C . SER A 1 87 ? 10.334 -1.094 -5.459 1.00 94.38 87 SER A C 1
ATOM 707 O O . SER A 1 87 ? 10.282 -0.114 -6.199 1.00 94.38 87 SER A O 1
ATOM 709 N N . TYR A 1 88 ? 11.324 -1.983 -5.558 1.00 92.31 88 TYR A N 1
ATOM 710 C CA . TYR A 1 88 ? 12.472 -1.785 -6.448 1.00 92.31 88 TYR A CA 1
ATOM 711 C C . TYR A 1 88 ? 12.944 -3.076 -7.114 1.00 92.31 88 TYR A C 1
ATOM 713 O O . TYR A 1 88 ? 12.773 -4.175 -6.584 1.00 92.31 88 TYR A O 1
ATOM 721 N N . SER A 1 89 ? 13.622 -2.925 -8.253 1.00 91.69 89 SER A N 1
ATOM 722 C CA . SER A 1 89 ? 14.441 -3.975 -8.857 1.00 91.69 89 SER A CA 1
ATOM 723 C C . SER A 1 89 ? 15.860 -3.472 -9.129 1.00 91.69 89 SER A C 1
ATOM 725 O O . SER A 1 89 ? 16.121 -2.274 -9.221 1.00 91.69 89 SER A O 1
ATOM 727 N N . THR A 1 90 ? 16.791 -4.419 -9.225 1.00 89.81 90 THR A N 1
ATOM 728 C CA . THR A 1 90 ? 18.175 -4.188 -9.675 1.00 89.81 90 THR A CA 1
ATOM 729 C C . THR A 1 90 ? 18.378 -4.525 -11.154 1.00 89.81 90 THR A C 1
ATOM 731 O O . THR A 1 90 ? 19.494 -4.408 -11.657 1.00 89.81 90 THR A O 1
ATOM 734 N N . ASP A 1 91 ? 17.321 -4.951 -11.847 1.00 89.62 91 ASP A N 1
ATOM 735 C CA . ASP A 1 91 ? 17.332 -5.312 -13.259 1.00 89.62 91 ASP A CA 1
ATOM 736 C C . ASP A 1 91 ? 16.199 -4.585 -13.989 1.00 89.62 91 ASP A C 1
ATOM 738 O O . ASP A 1 91 ? 15.026 -4.770 -13.677 1.00 89.62 91 ASP A O 1
ATOM 742 N N . ASN A 1 92 ? 16.541 -3.764 -14.984 1.00 86.81 92 ASN A N 1
ATOM 743 C CA . ASN A 1 92 ? 15.547 -2.996 -15.741 1.00 86.81 92 ASN A CA 1
ATOM 744 C C . ASN A 1 92 ? 14.583 -3.887 -16.535 1.00 86.81 92 ASN A C 1
ATOM 746 O O . ASN A 1 92 ? 13.521 -3.420 -16.933 1.00 86.81 92 ASN A O 1
ATOM 750 N N . ARG A 1 93 ? 14.940 -5.154 -16.774 1.00 88.25 93 ARG A N 1
ATOM 751 C CA . ARG A 1 93 ? 14.053 -6.124 -17.429 1.00 88.25 93 ARG A CA 1
ATOM 752 C C . ARG A 1 93 ? 12.865 -6.516 -16.557 1.00 88.25 93 ARG A C 1
ATOM 754 O O . ARG A 1 93 ? 11.898 -7.038 -17.092 1.00 88.25 93 ARG A O 1
ATOM 761 N N . ASP A 1 94 ? 12.933 -6.247 -15.253 1.00 88.81 94 ASP A N 1
ATOM 762 C CA . ASP A 1 94 ? 11.840 -6.539 -14.332 1.00 88.81 94 ASP A CA 1
ATOM 763 C C . ASP A 1 94 ? 10.735 -5.460 -14.391 1.00 88.81 94 ASP A C 1
ATOM 765 O O . ASP A 1 94 ? 9.653 -5.656 -13.840 1.00 88.81 94 ASP A O 1
ATOM 769 N N . ILE A 1 95 ? 10.967 -4.326 -15.069 1.00 90.06 95 ILE A N 1
ATOM 770 C CA . ILE A 1 95 ? 9.973 -3.256 -15.218 1.00 90.06 95 ILE A CA 1
ATOM 771 C C . ILE A 1 95 ? 8.878 -3.693 -16.194 1.00 90.06 95 ILE A C 1
ATOM 773 O O . ILE A 1 95 ? 9.150 -4.054 -17.338 1.00 90.06 95 ILE A O 1
ATOM 777 N N . ARG A 1 96 ? 7.626 -3.646 -15.732 1.00 91.06 96 ARG A N 1
ATOM 778 C CA . ARG A 1 96 ? 6.452 -4.027 -16.523 1.00 91.06 96 ARG A CA 1
ATOM 779 C C . ARG A 1 96 ? 6.008 -2.894 -17.446 1.00 91.06 96 ARG A C 1
ATOM 781 O O . ARG A 1 96 ? 6.122 -1.715 -17.107 1.00 91.06 96 ARG A O 1
ATOM 788 N N . HIS A 1 97 ? 5.467 -3.268 -18.602 1.00 92.75 97 HIS A N 1
ATOM 789 C CA . HIS A 1 97 ? 4.978 -2.333 -19.622 1.00 92.75 97 HIS A CA 1
ATOM 790 C C . HIS A 1 97 ? 3.538 -2.618 -20.076 1.00 92.75 97 HIS A C 1
ATOM 792 O O . HIS A 1 97 ? 3.017 -1.899 -20.927 1.00 92.75 97 HIS A O 1
ATOM 798 N N . ASP A 1 98 ? 2.899 -3.635 -19.502 1.00 93.75 98 ASP A N 1
ATOM 799 C CA . ASP A 1 98 ? 1.510 -4.016 -19.734 1.00 93.75 98 ASP A CA 1
ATOM 800 C C . ASP A 1 98 ? 0.890 -4.597 -18.452 1.00 93.75 98 ASP A C 1
ATOM 802 O O . ASP A 1 98 ? 1.596 -4.957 -17.506 1.00 93.75 98 ASP A O 1
ATOM 806 N N . GLU A 1 99 ? -0.442 -4.656 -18.417 1.00 93.06 99 GLU A N 1
ATOM 807 C CA . GLU A 1 99 ? -1.201 -5.140 -17.256 1.00 93.06 99 GLU A CA 1
ATOM 808 C C . GLU A 1 99 ? -1.043 -6.651 -17.038 1.00 93.06 99 GLU A C 1
ATOM 810 O O . GLU A 1 99 ? -1.119 -7.119 -15.904 1.00 93.06 99 GLU A O 1
ATOM 815 N N . ASP A 1 100 ? -0.774 -7.417 -18.101 1.00 94.69 100 ASP A N 1
ATOM 816 C CA . ASP A 1 100 ? -0.519 -8.857 -18.002 1.00 94.69 100 ASP A CA 1
ATOM 817 C C . ASP A 1 100 ? 0.763 -9.118 -17.199 1.00 94.69 100 ASP A C 1
ATOM 819 O O . ASP A 1 100 ? 0.793 -9.965 -16.306 1.00 94.69 100 ASP A O 1
ATOM 823 N N . GLY A 1 101 ? 1.825 -8.356 -17.467 1.00 91.25 101 GLY A N 1
ATOM 824 C CA . GLY A 1 101 ? 3.062 -8.382 -16.704 1.00 91.25 101 GLY A CA 1
ATOM 825 C C . GLY A 1 101 ? 2.843 -7.981 -15.249 1.00 91.25 101 GLY A C 1
ATOM 826 O O . GLY A 1 101 ? 3.285 -8.700 -14.358 1.00 91.25 101 GLY A O 1
ATOM 827 N N . VAL A 1 102 ? 2.132 -6.876 -14.998 1.00 92.50 102 VAL A N 1
ATOM 828 C CA . VAL A 1 102 ? 1.814 -6.431 -13.627 1.00 92.50 102 VAL A CA 1
ATOM 829 C C . VAL A 1 102 ? 1.030 -7.500 -12.866 1.00 92.50 102 VAL A C 1
ATOM 831 O O . VAL A 1 102 ? 1.350 -7.793 -11.716 1.00 92.50 102 VAL A O 1
ATOM 834 N N . SER A 1 103 ? 0.048 -8.129 -13.514 1.00 91.62 103 SER A N 1
ATOM 835 C CA . SER A 1 103 ? -0.757 -9.188 -12.907 1.00 91.62 103 SER A CA 1
ATOM 836 C C . SER A 1 103 ? 0.044 -10.447 -12.574 1.00 91.62 103 SER A C 1
ATOM 838 O O . SER A 1 103 ? -0.360 -11.166 -11.668 1.00 91.62 103 SER A O 1
ATOM 840 N N . ASN A 1 104 ? 1.122 -10.752 -13.300 1.00 90.69 104 ASN A N 1
ATOM 841 C CA . ASN A 1 104 ? 1.958 -11.925 -13.022 1.00 90.69 104 ASN A CA 1
ATOM 842 C C . ASN A 1 104 ? 2.894 -11.723 -11.818 1.00 90.69 104 ASN A C 1
ATOM 844 O O . ASN A 1 104 ? 3.372 -12.709 -11.252 1.00 90.69 104 ASN A O 1
ATOM 848 N N . ASP A 1 105 ? 3.167 -10.469 -11.446 1.00 88.00 105 ASP A N 1
ATOM 849 C CA . ASP A 1 105 ? 4.071 -10.124 -10.344 1.00 88.00 105 ASP A CA 1
ATOM 850 C C . ASP A 1 105 ? 3.354 -10.069 -8.978 1.00 88.00 105 ASP A C 1
ATOM 852 O O . ASP A 1 105 ? 4.025 -10.139 -7.942 1.00 88.00 105 ASP A O 1
ATOM 856 N N . LEU A 1 106 ? 2.018 -9.945 -8.977 1.00 84.44 106 LEU A N 1
ATOM 857 C CA . LEU A 1 106 ? 1.135 -9.862 -7.799 1.00 84.44 106 LEU A CA 1
ATOM 858 C C . LEU A 1 106 ? 0.682 -11.240 -7.289 1.00 84.44 106 LEU A C 1
ATOM 860 O O . LEU A 1 106 ? 0.640 -11.399 -6.045 1.00 84.44 106 LEU A O 1
#

Radius of gyration: 14.68 Å; chains: 1;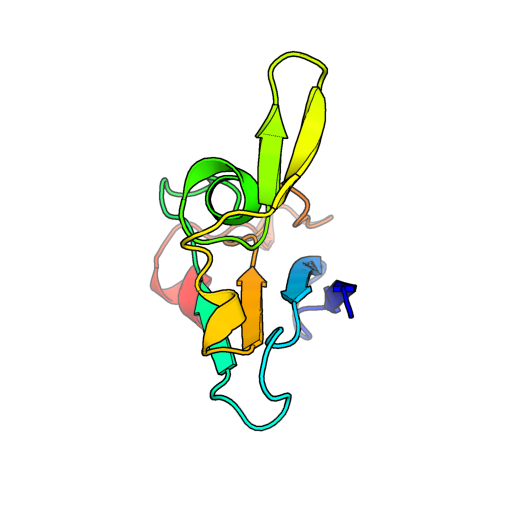 bounding box: 32×36×36 Å

Secondary structure (DSSP, 8-state):
-EEEEEEEPTTSSEEEEEEEE--SS-TTSPEEEE---TTT--THHHHHHSSSSEEE-TTS-EEE-TT-GGGTSEEEEE--STTSTT-EESSGGG---SHHHHHHH-

Sequence (106 aa):
MVFVVYVRVLVERCRMFYLFFESRNNKKDPVVIWLTGGPGCSSELAVFYENGPFKIANNLSLVWNEYGWDKVSNLLYVDQPTGTGFSYSTDNRDIRHDEDGVSNDL

pLDDT: mean 91.53, std 8.43, range [58.34, 98.12]

Foldseek 3Di:
DKDWDWDDQVVFQKIKTKIKAAAPADNPFAEDEDEDPPPQEFQVCCCAPNQHQWHQDPVRDTDGDPRHPSNRHTYMGIRDDAPHDPIHGPDPVLDDDDVVSRVSSD